Protein AF-A0A0Q7C1W7-F1 (afdb_monomer_lite)

Sequence (139 aa):
MTQDRWMTDRGDLRGSATRLQPDPVLRRLAIVGWLLAAAALTLGVTALWLATDNPEIRHTSRGDPYPCLAPWNTVLNDADNRPGGEPASDEDDINARCRVAGEDRFDVAVVFGVAAVGTGAAAIGVTYARGRRDRRLSW

Structure (mmCIF, N/CA/C/O backbone):
data_AF-A0A0Q7C1W7-F1
#
_entry.id   AF-A0A0Q7C1W7-F1
#
loop_
_atom_site.group_PDB
_atom_site.id
_atom_site.type_symbol
_atom_site.label_atom_id
_atom_site.label_alt_id
_atom_site.label_comp_id
_atom_site.label_asym_id
_atom_site.label_entity_id
_atom_site.label_seq_id
_atom_site.pdbx_PDB_ins_code
_atom_site.Cartn_x
_atom_site.Cartn_y
_atom_site.Cartn_z
_atom_site.occupancy
_atom_site.B_iso_or_equiv
_atom_site.auth_seq_id
_atom_site.auth_comp_id
_atom_site.auth_asym_id
_atom_site.auth_atom_id
_atom_site.pdbx_PDB_model_num
ATOM 1 N N . MET A 1 1 ? -19.482 17.988 80.325 1.00 47.81 1 MET A N 1
ATOM 2 C CA . MET A 1 1 ? -19.105 18.796 79.146 1.00 47.81 1 MET A CA 1
ATOM 3 C C . MET A 1 1 ? -17.961 18.064 78.449 1.00 47.81 1 MET A C 1
ATOM 5 O O . MET A 1 1 ? -16.879 18.034 79.003 1.00 47.81 1 MET A O 1
ATOM 9 N N . THR A 1 2 ? -18.244 17.121 77.543 1.00 57.31 2 THR A N 1
ATOM 10 C CA . THR A 1 2 ? -18.300 17.278 76.065 1.00 57.31 2 THR A CA 1
ATOM 11 C C . THR A 1 2 ? -16.972 17.666 75.413 1.00 57.31 2 THR A C 1
ATOM 13 O O . THR A 1 2 ? -16.792 18.814 75.030 1.00 57.31 2 THR A O 1
ATOM 16 N N . GLN A 1 3 ? -16.097 16.680 75.220 1.00 54.59 3 GLN A N 1
ATOM 17 C CA . GLN A 1 3 ? -15.063 16.649 74.181 1.00 54.59 3 GLN A CA 1
ATOM 18 C C . GLN A 1 3 ? -14.543 15.210 74.126 1.00 54.59 3 GLN A C 1
ATOM 20 O O . GLN A 1 3 ? -13.857 14.828 75.052 1.00 54.59 3 GLN A O 1
ATOM 25 N N . ASP A 1 4 ? -14.989 14.406 73.151 1.00 51.62 4 ASP A N 1
ATOM 26 C CA . ASP A 1 4 ? -14.335 13.153 72.696 1.00 51.62 4 ASP A CA 1
ATOM 27 C C . ASP A 1 4 ? -15.220 12.439 71.657 1.00 51.62 4 ASP A C 1
ATOM 29 O O . ASP A 1 4 ? -15.714 11.329 71.856 1.00 51.62 4 ASP A O 1
ATOM 33 N N . ARG A 1 5 ? -15.522 13.105 70.532 1.00 56.69 5 ARG A N 1
ATOM 34 C CA . ARG A 1 5 ? -16.359 12.485 69.486 1.00 56.69 5 ARG A CA 1
ATOM 35 C C . ARG A 1 5 ? -16.026 12.888 68.054 1.00 56.69 5 ARG A C 1
ATOM 37 O O . ARG A 1 5 ? -16.932 13.013 67.245 1.00 56.69 5 ARG A O 1
ATOM 44 N N . TRP A 1 6 ? -14.749 13.088 67.731 1.00 57.72 6 TRP A N 1
ATOM 45 C CA . TRP A 1 6 ? -14.339 13.405 66.356 1.00 57.72 6 TRP A CA 1
ATOM 46 C C . TRP A 1 6 ? -12.951 12.856 66.023 1.00 57.72 6 TRP A C 1
ATOM 48 O O . TRP A 1 6 ? -12.048 13.634 65.740 1.00 57.72 6 TRP A O 1
ATOM 58 N N . MET A 1 7 ? -12.732 11.537 66.078 1.00 53.94 7 MET A N 1
ATOM 59 C CA . MET A 1 7 ? -11.457 10.991 65.580 1.00 53.94 7 MET A CA 1
ATOM 60 C C . MET A 1 7 ? -11.467 9.508 65.191 1.00 53.94 7 MET A C 1
ATOM 62 O O . MET A 1 7 ? -10.455 8.839 65.324 1.00 53.94 7 MET A O 1
ATOM 66 N N . THR A 1 8 ? -12.564 8.974 64.658 1.00 55.09 8 THR A N 1
ATOM 67 C CA . THR A 1 8 ? -12.581 7.594 64.129 1.00 55.09 8 THR A CA 1
ATOM 68 C C . THR A 1 8 ? -13.561 7.449 62.970 1.00 55.09 8 THR A C 1
ATOM 70 O O . THR A 1 8 ? -14.428 6.589 62.980 1.00 55.09 8 THR A O 1
ATOM 73 N N . ASP A 1 9 ? -13.429 8.298 61.948 1.00 49.88 9 ASP A N 1
ATOM 74 C CA . ASP A 1 9 ? -14.145 8.086 60.682 1.00 49.88 9 ASP A CA 1
ATOM 75 C C . ASP A 1 9 ? -13.299 8.500 59.464 1.00 49.88 9 ASP A C 1
ATOM 77 O O . ASP A 1 9 ? -13.658 9.330 58.636 1.00 49.88 9 ASP A O 1
ATOM 81 N N . ARG A 1 10 ? -12.073 7.969 59.396 1.00 54.59 10 ARG A N 1
ATOM 82 C CA . ARG A 1 10 ? -11.252 7.941 58.165 1.00 54.59 10 ARG A CA 1
ATOM 83 C C . ARG A 1 10 ? -10.872 6.506 57.817 1.00 54.59 10 ARG A C 1
ATOM 85 O O . ARG A 1 10 ? -9.749 6.221 57.406 1.00 54.59 10 ARG A O 1
ATOM 92 N N . GLY A 1 11 ? -11.800 5.600 58.096 1.00 52.28 11 GLY A N 1
ATOM 93 C CA . GLY A 1 11 ? -11.546 4.178 58.176 1.00 52.28 11 GLY A CA 1
ATOM 94 C C . GLY A 1 11 ? -12.100 3.352 57.033 1.00 52.28 11 GLY A C 1
ATOM 95 O O . GLY A 1 11 ? -12.086 2.153 57.217 1.00 52.28 11 GLY A O 1
ATOM 96 N N . ASP A 1 12 ? -12.585 3.893 55.903 1.00 53.25 12 ASP A N 1
ATOM 97 C CA . ASP A 1 12 ? -13.014 2.987 54.818 1.00 53.25 12 ASP A CA 1
ATOM 98 C C . ASP A 1 12 ? -13.162 3.589 53.403 1.00 53.25 12 ASP A C 1
ATOM 100 O O . ASP A 1 12 ? -14.200 3.490 52.760 1.00 53.25 12 ASP A O 1
ATOM 104 N N . LEU A 1 13 ? -12.107 4.208 52.859 1.00 53.06 13 LEU A N 1
ATOM 105 C CA . LEU A 1 13 ? -12.023 4.474 51.404 1.00 53.06 13 LEU A CA 1
ATOM 106 C C . LEU A 1 13 ? -11.052 3.527 50.680 1.00 53.06 13 LEU A C 1
ATOM 108 O O . LEU A 1 13 ? -10.714 3.741 49.517 1.00 53.06 13 LEU A O 1
ATOM 112 N N . ARG A 1 14 ? -10.583 2.471 51.357 1.00 55.75 14 ARG A N 1
ATOM 113 C CA . ARG A 1 14 ? -9.706 1.444 50.764 1.00 55.75 14 ARG A CA 1
ATOM 114 C C . ARG A 1 14 ? -10.468 0.200 50.283 1.00 55.75 14 ARG A C 1
ATOM 116 O O . ARG A 1 14 ? -9.867 -0.623 49.598 1.00 55.75 14 ARG A O 1
ATOM 123 N N . GLY A 1 15 ? -11.764 0.080 50.588 1.00 45.41 15 GLY A N 1
ATOM 124 C CA . GLY A 1 15 ? -12.573 -1.119 50.336 1.00 45.41 15 GLY A CA 1
ATOM 125 C C . GLY A 1 15 ? -13.195 -1.274 48.941 1.00 45.41 15 GLY A C 1
ATOM 126 O O . GLY A 1 15 ? -13.668 -2.360 48.624 1.00 45.41 15 GLY A O 1
ATOM 127 N N . SER A 1 16 ? -13.162 -0.252 48.077 1.00 49.28 16 SER A N 1
ATOM 128 C CA . SER A 1 16 ? -13.884 -0.281 46.785 1.00 49.28 16 SER A CA 1
ATOM 129 C C . SER A 1 16 ? -12.979 -0.099 45.571 1.00 49.28 16 SER A C 1
ATOM 131 O O . SER A 1 16 ? -13.418 0.363 44.522 1.00 49.28 16 SER A O 1
ATOM 133 N N . ALA A 1 17 ? -11.709 -0.493 45.666 1.00 52.97 17 ALA A N 1
ATOM 134 C CA . ALA A 1 17 ? -10.958 -0.848 44.467 1.00 52.97 17 ALA A CA 1
ATOM 135 C C . ALA A 1 17 ? -11.408 -2.248 44.032 1.00 52.97 17 ALA A C 1
ATOM 137 O O . ALA A 1 17 ? -10.640 -3.211 44.078 1.00 52.97 17 ALA A O 1
ATOM 138 N N . THR A 1 18 ? -12.683 -2.369 43.648 1.00 55.25 18 THR A N 1
ATOM 139 C CA . THR A 1 18 ? -13.169 -3.475 42.833 1.00 55.25 18 THR A CA 1
ATOM 140 C C . THR A 1 18 ? -12.220 -3.500 41.651 1.00 55.25 18 THR A C 1
ATOM 142 O O . THR A 1 18 ? -12.253 -2.609 40.802 1.00 55.25 18 THR A O 1
ATOM 145 N N . ARG A 1 19 ? -11.271 -4.441 41.645 1.00 53.97 19 ARG A N 1
ATOM 146 C CA . ARG A 1 19 ? -10.442 -4.680 40.471 1.00 53.97 19 ARG A CA 1
ATOM 147 C C . ARG A 1 19 ? -11.456 -4.984 39.383 1.00 53.97 19 ARG A C 1
ATOM 149 O O . ARG A 1 19 ? -12.049 -6.059 39.410 1.00 53.97 19 ARG A O 1
ATOM 156 N N . LEU A 1 20 ? -11.723 -4.023 38.496 1.00 61.78 20 LEU A N 1
ATOM 157 C CA . LEU A 1 20 ? -12.398 -4.297 37.241 1.00 61.78 20 LEU A CA 1
ATOM 158 C C . LEU A 1 20 ? -11.527 -5.362 36.586 1.00 61.78 20 LEU A C 1
ATOM 160 O O . LEU A 1 20 ? -10.470 -5.054 36.038 1.00 61.78 20 LEU A O 1
ATOM 164 N N . GLN A 1 21 ? -11.912 -6.625 36.758 1.00 67.06 21 GLN A N 1
ATOM 165 C CA . GLN A 1 21 ? -11.311 -7.742 36.064 1.00 67.06 21 GLN A CA 1
ATOM 166 C C . GLN A 1 21 ? -11.437 -7.363 34.584 1.00 67.06 21 GLN A C 1
ATOM 168 O O . GLN A 1 21 ? -12.568 -7.211 34.116 1.00 67.06 21 GLN A O 1
ATOM 173 N N . PRO A 1 22 ? -10.332 -7.091 33.866 1.00 68.12 22 PRO A N 1
ATOM 174 C CA . PRO A 1 22 ? -10.428 -6.563 32.515 1.00 68.12 22 PRO A CA 1
ATOM 175 C C . PRO A 1 22 ? -11.224 -7.554 31.675 1.00 68.12 22 PRO A C 1
ATOM 177 O O . PRO A 1 22 ? -10.822 -8.717 31.586 1.00 68.12 22 PRO A O 1
ATOM 180 N N . ASP A 1 23 ? -12.346 -7.115 31.094 1.00 82.25 23 ASP A N 1
ATOM 181 C CA . ASP A 1 23 ? -13.182 -7.983 30.264 1.00 82.25 23 ASP A CA 1
ATOM 182 C C . ASP A 1 23 ? -12.275 -8.616 29.187 1.00 82.25 23 ASP A C 1
ATOM 184 O O . ASP A 1 23 ? -11.664 -7.887 28.383 1.00 82.25 23 ASP A O 1
ATOM 188 N N . PRO A 1 24 ? -12.129 -9.957 29.164 1.00 86.88 24 PRO A N 1
ATOM 189 C CA . PRO A 1 24 ? -11.259 -10.631 28.209 1.00 86.88 24 PRO A CA 1
ATOM 190 C C . PRO A 1 24 ? -11.657 -10.312 26.764 1.00 86.88 24 PRO A C 1
ATOM 192 O O . PRO A 1 24 ? -10.796 -10.309 25.882 1.00 86.88 24 PRO A O 1
ATOM 195 N N . VAL A 1 25 ? -12.927 -9.983 26.512 1.00 86.88 25 VAL A N 1
ATOM 196 C CA . VAL A 1 25 ? -13.426 -9.560 25.202 1.00 86.88 25 VAL A CA 1
ATOM 197 C C . VAL A 1 25 ? -12.886 -8.182 24.831 1.00 86.88 25 VAL A C 1
ATOM 199 O O . VAL A 1 25 ? -12.369 -8.022 23.726 1.00 86.88 25 VAL A O 1
ATOM 202 N N . LEU A 1 26 ? -12.921 -7.198 25.736 1.00 86.62 26 LEU A N 1
ATOM 203 C CA . LEU A 1 26 ? -12.354 -5.871 25.467 1.00 86.62 26 LEU A CA 1
ATOM 204 C C . LEU A 1 26 ? -10.851 -5.970 25.193 1.00 86.62 26 LEU A C 1
ATOM 206 O O . LEU A 1 26 ? -10.365 -5.363 24.234 1.00 86.62 26 LEU A O 1
ATOM 210 N N . ARG A 1 27 ? -10.115 -6.771 25.977 1.00 89.50 27 ARG A N 1
ATOM 211 C CA . ARG A 1 27 ? -8.678 -7.003 25.757 1.00 89.50 27 ARG A CA 1
ATOM 212 C C . ARG A 1 27 ? -8.405 -7.631 24.388 1.00 89.50 27 ARG A C 1
ATOM 214 O O . ARG A 1 27 ? -7.542 -7.132 23.671 1.00 89.50 27 ARG A O 1
ATOM 221 N N . ARG A 1 28 ? -9.158 -8.666 23.999 1.00 92.56 28 ARG A N 1
ATOM 222 C CA . ARG A 1 28 ? -9.051 -9.288 22.667 1.00 92.56 28 ARG A CA 1
ATOM 223 C C . ARG A 1 28 ? -9.338 -8.287 21.551 1.00 92.56 28 ARG A C 1
ATOM 225 O O . ARG A 1 28 ? -8.554 -8.209 20.616 1.00 92.56 28 ARG A O 1
ATOM 232 N N . LEU A 1 29 ? -10.393 -7.481 21.674 1.00 91.81 29 LEU A N 1
ATOM 233 C CA . LEU A 1 29 ? -10.731 -6.457 20.679 1.00 91.81 29 LEU A CA 1
ATOM 234 C C . LEU A 1 29 ? -9.640 -5.387 20.544 1.00 91.81 29 LEU A C 1
ATOM 236 O O . LEU A 1 29 ? -9.356 -4.964 19.431 1.00 91.81 29 LEU A O 1
ATOM 240 N N . ALA A 1 30 ? -8.988 -4.978 21.639 1.00 91.31 30 ALA A N 1
ATOM 241 C CA . ALA A 1 30 ? -7.840 -4.070 21.536 1.00 91.31 30 ALA A CA 1
ATOM 242 C C . ALA A 1 30 ? -6.664 -4.709 20.803 1.00 91.31 30 ALA A C 1
ATOM 244 O O . ALA A 1 30 ? -6.076 -4.061 19.946 1.00 91.31 30 ALA A O 1
ATOM 245 N N . ILE A 1 31 ? -6.325 -5.959 21.129 1.00 94.81 31 ILE A N 1
ATOM 246 C CA . ILE A 1 31 ? -5.225 -6.666 20.464 1.00 94.81 31 ILE A CA 1
ATOM 247 C C . ILE A 1 31 ? -5.529 -6.808 18.972 1.00 94.81 31 ILE A C 1
ATOM 249 O O . ILE A 1 31 ? -4.696 -6.451 18.151 1.00 94.81 31 ILE A O 1
ATOM 253 N N . VAL A 1 32 ? -6.734 -7.257 18.614 1.00 94.94 32 VAL A N 1
ATOM 254 C CA . VAL A 1 32 ? -7.158 -7.386 17.213 1.00 94.94 32 VAL A CA 1
ATOM 255 C C . VAL A 1 32 ? -7.117 -6.035 16.499 1.00 94.94 32 VAL A C 1
ATOM 257 O O . VAL A 1 32 ? -6.570 -5.953 15.406 1.00 94.94 32 VAL A O 1
ATOM 260 N N . GLY A 1 33 ? -7.631 -4.969 17.120 1.00 93.31 33 GLY A N 1
ATOM 261 C CA . GLY A 1 33 ? -7.5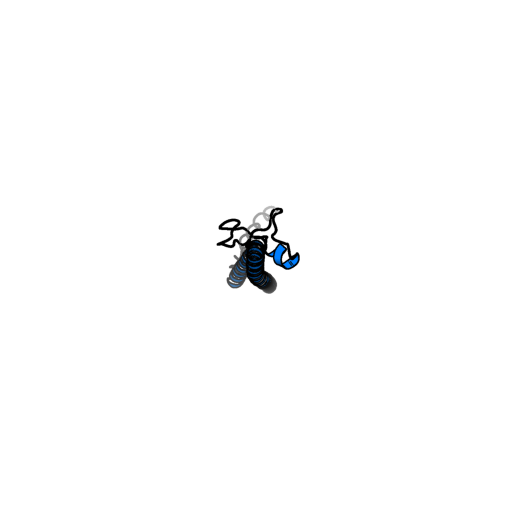76 -3.622 16.550 1.00 93.31 33 GLY A CA 1
ATOM 262 C C . GLY A 1 33 ? -6.141 -3.158 16.283 1.00 93.31 33 GLY A C 1
ATOM 263 O O . GLY A 1 33 ? -5.853 -2.665 15.196 1.00 93.31 33 GLY A O 1
ATOM 264 N N . TRP A 1 34 ? -5.228 -3.389 17.230 1.00 95.31 34 TRP A N 1
ATOM 265 C CA . TRP A 1 34 ? -3.805 -3.081 17.069 1.00 95.31 34 TRP A CA 1
ATOM 266 C C . TRP A 1 34 ? -3.135 -3.903 15.970 1.00 95.31 34 TRP A C 1
ATOM 268 O O . TRP A 1 34 ? -2.388 -3.345 15.172 1.00 95.31 34 TRP A O 1
ATOM 278 N N . LEU A 1 35 ? -3.409 -5.207 15.902 1.00 97.25 35 LEU A N 1
ATOM 279 C CA . LEU A 1 35 ? -2.857 -6.079 14.865 1.00 97.25 35 LEU A CA 1
ATOM 280 C C . LEU A 1 35 ? -3.336 -5.665 13.471 1.00 97.25 35 LEU A C 1
ATOM 282 O O . LEU A 1 35 ? -2.532 -5.614 12.547 1.00 97.25 35 LEU A O 1
ATOM 286 N N . LEU A 1 36 ? -4.618 -5.315 13.326 1.00 96.38 36 LEU A N 1
ATOM 287 C CA . LEU A 1 36 ? -5.162 -4.804 12.067 1.00 96.38 36 LEU A CA 1
ATOM 288 C C . LEU A 1 36 ? -4.530 -3.461 11.688 1.00 96.38 36 LEU A C 1
ATOM 290 O O . LEU A 1 36 ? -4.149 -3.274 10.539 1.00 96.38 36 LEU A O 1
ATOM 294 N N . ALA A 1 37 ? -4.366 -2.542 12.643 1.00 95.06 37 ALA A N 1
ATOM 295 C CA . ALA A 1 37 ? -3.710 -1.262 12.386 1.00 95.06 37 ALA A CA 1
ATOM 296 C C . ALA A 1 37 ? -2.245 -1.446 11.949 1.00 95.06 37 ALA A C 1
ATOM 298 O O . ALA A 1 37 ? -1.810 -0.827 10.980 1.00 95.06 37 ALA A O 1
ATOM 299 N N . ALA A 1 38 ? -1.502 -2.332 12.619 1.00 97.38 38 ALA A N 1
ATOM 300 C CA . ALA A 1 38 ? -0.130 -2.662 12.248 1.00 97.38 38 ALA A CA 1
ATOM 301 C C . ALA A 1 38 ? -0.059 -3.296 10.850 1.00 97.38 38 ALA A C 1
ATOM 303 O O . ALA A 1 38 ? 0.737 -2.857 10.027 1.00 97.38 38 ALA A O 1
ATOM 304 N N . ALA A 1 39 ? -0.934 -4.261 10.550 1.00 96.62 39 ALA A N 1
ATOM 305 C CA . ALA A 1 39 ? -1.004 -4.889 9.233 1.00 96.62 39 ALA A CA 1
ATOM 306 C C . ALA A 1 39 ? -1.339 -3.874 8.128 1.00 96.62 39 ALA A C 1
ATOM 308 O O . ALA A 1 39 ? -0.686 -3.872 7.088 1.00 96.62 39 ALA A O 1
ATOM 309 N N . ALA A 1 40 ? -2.298 -2.973 8.363 1.00 95.88 40 ALA A N 1
ATOM 310 C CA . ALA A 1 40 ? -2.641 -1.907 7.424 1.00 95.88 40 ALA A CA 1
ATOM 311 C C . ALA A 1 40 ? -1.445 -0.984 7.142 1.00 95.88 40 ALA A C 1
ATOM 313 O O . ALA A 1 40 ? -1.181 -0.659 5.987 1.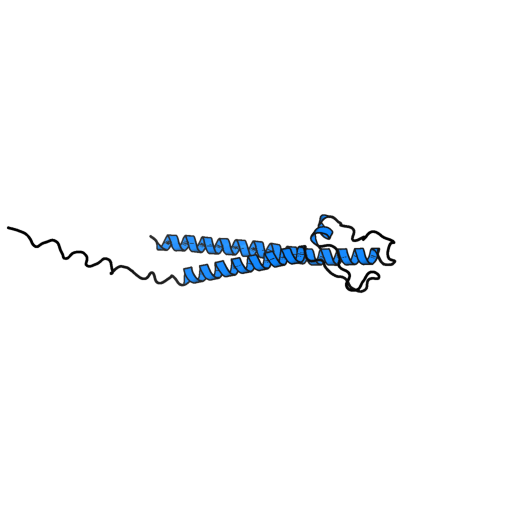00 95.88 40 ALA A O 1
ATOM 314 N N . LEU A 1 41 ? -0.691 -0.606 8.181 1.00 97.44 41 LEU A N 1
ATOM 315 C CA . LEU A 1 41 ? 0.524 0.196 8.029 1.00 97.44 41 LEU A CA 1
ATOM 316 C C . LEU A 1 41 ? 1.598 -0.543 7.232 1.00 97.44 41 LEU A C 1
ATOM 318 O O . LEU A 1 41 ? 2.163 0.037 6.311 1.00 97.44 41 LEU A O 1
ATOM 322 N N . THR A 1 42 ? 1.860 -1.815 7.542 1.00 97.75 42 THR A N 1
ATOM 323 C CA . THR A 1 42 ? 2.837 -2.619 6.796 1.00 97.75 42 THR A CA 1
ATOM 324 C C . THR A 1 42 ? 2.455 -2.719 5.322 1.00 97.75 42 THR A C 1
ATOM 326 O O . THR A 1 42 ? 3.286 -2.428 4.470 1.00 97.75 42 THR A O 1
ATOM 329 N N . LEU A 1 43 ? 1.194 -3.039 5.016 1.00 96.12 43 LEU A N 1
ATOM 330 C CA . LEU A 1 43 ? 0.699 -3.104 3.639 1.00 96.12 43 LEU A CA 1
ATOM 331 C C . LEU A 1 43 ? 0.832 -1.755 2.918 1.00 96.12 43 LEU A C 1
ATOM 333 O O . LEU A 1 43 ? 1.272 -1.721 1.773 1.00 96.12 43 LEU A O 1
ATOM 337 N N . GLY A 1 44 ? 0.505 -0.648 3.592 1.00 94.94 44 GLY A N 1
ATOM 338 C CA . GLY A 1 44 ? 0.618 0.696 3.025 1.00 94.94 44 GLY A CA 1
ATOM 339 C C . GLY A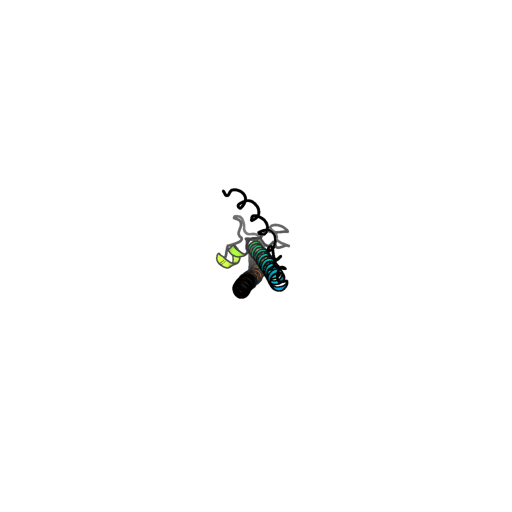 1 44 ? 2.065 1.103 2.736 1.00 94.94 44 GLY A C 1
ATOM 340 O O . GLY A 1 44 ? 2.350 1.649 1.673 1.00 94.94 44 GLY A O 1
ATOM 341 N N . VAL A 1 45 ? 2.994 0.787 3.643 1.00 96.50 45 VAL A N 1
ATOM 342 C CA . VAL A 1 45 ? 4.433 1.013 3.431 1.00 96.50 45 VAL A CA 1
ATOM 343 C C . VAL A 1 45 ? 4.951 0.158 2.277 1.00 96.50 45 VAL A C 1
ATOM 345 O O . VAL A 1 45 ? 5.688 0.666 1.438 1.00 96.50 45 VAL A O 1
ATOM 348 N N . THR A 1 46 ? 4.545 -1.111 2.188 1.00 94.38 46 THR A N 1
ATOM 349 C CA . THR A 1 46 ? 4.921 -1.987 1.070 1.00 94.38 46 THR A CA 1
ATOM 350 C C . THR A 1 46 ? 4.370 -1.478 -0.259 1.00 94.38 46 THR A C 1
ATOM 352 O O . THR A 1 46 ? 5.110 -1.455 -1.234 1.00 94.38 46 THR A O 1
ATOM 355 N N . ALA A 1 47 ? 3.116 -1.021 -0.303 1.00 92.44 47 ALA A N 1
ATOM 356 C CA . ALA A 1 47 ? 2.528 -0.416 -1.497 1.00 92.44 47 ALA A CA 1
ATOM 357 C C . ALA A 1 47 ? 3.324 0.812 -1.956 1.00 92.44 47 ALA A C 1
ATOM 359 O O . ALA A 1 47 ? 3.691 0.912 -3.124 1.00 92.44 47 ALA A O 1
ATOM 360 N N . LEU A 1 48 ? 3.644 1.718 -1.026 1.00 90.75 48 LEU A N 1
ATOM 361 C CA . LEU A 1 48 ? 4.441 2.904 -1.328 1.00 90.75 48 LEU A CA 1
ATOM 362 C C . LEU A 1 48 ? 5.829 2.519 -1.844 1.00 90.75 48 LEU A C 1
ATOM 364 O O . LEU A 1 48 ? 6.254 3.025 -2.876 1.00 90.75 48 LEU A O 1
ATOM 368 N N . TRP A 1 49 ? 6.500 1.592 -1.158 1.00 92.62 49 TRP A N 1
ATOM 369 C CA . TRP A 1 49 ? 7.814 1.112 -1.563 1.00 92.62 49 TRP A CA 1
ATOM 370 C C . TRP A 1 49 ? 7.779 0.500 -2.966 1.00 92.62 49 TRP A C 1
ATOM 372 O O . TRP A 1 49 ? 8.590 0.874 -3.803 1.00 92.62 49 TRP A O 1
ATOM 382 N N . LEU A 1 50 ? 6.807 -0.364 -3.269 1.00 88.62 50 LEU A N 1
ATOM 383 C CA . LEU A 1 50 ? 6.651 -0.953 -4.600 1.00 88.62 50 LEU A CA 1
ATOM 384 C C . LEU A 1 50 ? 6.399 0.098 -5.687 1.00 88.62 50 LEU A C 1
ATOM 386 O O . LEU A 1 50 ? 6.924 -0.055 -6.783 1.00 88.62 50 LEU A O 1
ATOM 390 N N . ALA A 1 51 ? 5.649 1.162 -5.390 1.00 85.06 51 ALA A N 1
ATOM 391 C CA . ALA A 1 51 ? 5.362 2.233 -6.344 1.00 85.06 51 ALA A CA 1
ATOM 392 C C . ALA A 1 51 ? 6.567 3.153 -6.622 1.00 85.06 51 ALA A C 1
ATOM 394 O O . ALA A 1 51 ? 6.626 3.778 -7.685 1.00 85.06 51 ALA A O 1
ATOM 395 N N . THR A 1 52 ? 7.508 3.260 -5.677 1.00 85.38 52 THR A N 1
ATOM 396 C CA . THR A 1 52 ? 8.667 4.167 -5.771 1.00 85.38 52 THR A CA 1
ATOM 397 C C . THR A 1 52 ? 9.994 3.475 -6.057 1.00 85.38 52 THR A C 1
ATOM 399 O O . THR A 1 52 ? 10.911 4.133 -6.534 1.00 85.38 52 THR A O 1
ATOM 402 N N . ASP A 1 53 ? 10.125 2.189 -5.737 1.00 87.25 53 ASP A N 1
ATOM 403 C CA . ASP A 1 53 ? 11.359 1.430 -5.935 1.00 87.25 53 ASP A CA 1
ATOM 404 C C . ASP A 1 53 ? 11.517 1.067 -7.412 1.00 87.25 53 ASP A C 1
ATOM 406 O O . ASP A 1 53 ? 10.653 0.416 -8.009 1.00 87.25 53 ASP A O 1
ATOM 410 N N . ASN A 1 54 ? 12.617 1.527 -8.001 1.00 82.44 54 ASN A N 1
ATOM 411 C CA . ASN A 1 54 ? 12.892 1.383 -9.422 1.00 82.44 54 ASN A CA 1
ATOM 412 C C . ASN A 1 54 ? 13.084 -0.101 -9.776 1.00 82.44 54 ASN A C 1
ATOM 414 O O . ASN A 1 54 ? 13.959 -0.749 -9.197 1.00 82.44 54 ASN A O 1
ATOM 418 N N . PRO A 1 55 ? 12.308 -0.668 -10.719 1.00 84.12 55 PRO A N 1
ATOM 419 C CA . PRO A 1 55 ? 12.567 -2.015 -11.187 1.00 84.12 55 PRO A CA 1
ATOM 420 C C . PRO A 1 55 ? 13.875 -2.058 -11.980 1.00 84.12 55 PRO A C 1
ATOM 422 O O . PRO A 1 55 ? 14.293 -1.077 -12.596 1.00 84.12 55 PRO A O 1
ATOM 425 N N . GLU A 1 56 ? 14.500 -3.228 -11.982 1.00 86.94 56 GLU A N 1
ATOM 426 C CA . GLU A 1 56 ? 15.713 -3.497 -12.743 1.00 86.94 56 GLU A CA 1
ATOM 427 C C . GLU A 1 56 ? 15.427 -4.551 -13.809 1.00 86.94 56 GLU A C 1
ATOM 429 O O . GLU A 1 56 ? 14.779 -5.566 -13.535 1.00 86.94 56 GLU A O 1
ATOM 434 N N . ILE A 1 57 ? 15.944 -4.333 -15.015 1.00 82.31 57 ILE A N 1
ATOM 435 C CA . ILE A 1 57 ? 15.913 -5.316 -16.099 1.00 82.31 57 ILE A CA 1
ATOM 436 C C . ILE A 1 57 ? 17.329 -5.801 -16.412 1.00 82.31 57 ILE A C 1
ATOM 438 O O . ILE A 1 57 ? 18.317 -5.097 -16.199 1.00 82.31 57 ILE A O 1
ATOM 442 N N . ARG A 1 58 ? 17.428 -7.036 -16.902 1.00 87.62 58 ARG A N 1
ATOM 443 C CA . ARG A 1 58 ? 18.698 -7.692 -17.242 1.00 87.62 58 ARG A CA 1
ATOM 444 C C . ARG A 1 58 ? 18.887 -7.793 -18.746 1.00 87.62 58 ARG A C 1
ATOM 446 O O . ARG A 1 58 ? 17.933 -7.609 -19.503 1.00 87.62 58 ARG A O 1
ATOM 453 N N . HIS A 1 59 ? 20.099 -8.150 -19.169 1.00 83.44 59 HIS A N 1
ATOM 454 C CA . HIS A 1 59 ? 20.435 -8.362 -20.579 1.00 83.44 59 HIS A CA 1
ATOM 455 C C . HIS A 1 59 ? 20.117 -7.131 -21.440 1.00 83.44 59 HIS A C 1
ATOM 457 O O . HIS A 1 59 ? 19.293 -7.188 -22.358 1.00 83.44 59 HIS A O 1
ATOM 463 N N . THR A 1 60 ? 20.739 -6.004 -21.101 1.00 78.25 60 THR A N 1
ATOM 464 C CA . THR A 1 60 ? 20.649 -4.766 -21.884 1.00 78.25 60 THR A CA 1
ATOM 465 C C . THR A 1 60 ? 22.031 -4.364 -22.376 1.00 78.25 60 THR A C 1
ATOM 467 O O . THR A 1 60 ? 23.031 -4.621 -21.697 1.00 78.25 60 THR A O 1
ATOM 470 N N . SER A 1 61 ? 22.114 -3.692 -23.524 1.00 78.56 61 SER A N 1
ATOM 471 C CA . SER A 1 61 ? 23.393 -3.170 -24.015 1.00 78.56 61 SER A CA 1
ATOM 472 C C . SER A 1 61 ? 23.940 -2.008 -23.168 1.00 78.56 61 SER A C 1
ATOM 474 O O . SER A 1 61 ? 25.069 -1.571 -23.391 1.00 78.56 61 SER A O 1
ATOM 476 N N . ARG A 1 62 ? 23.146 -1.478 -22.225 1.00 73.00 62 ARG A N 1
ATOM 477 C CA . ARG A 1 62 ? 23.473 -0.326 -21.367 1.00 73.00 62 ARG A CA 1
ATOM 478 C C . ARG A 1 62 ? 23.890 -0.711 -19.941 1.00 73.00 62 ARG A C 1
ATOM 480 O O . ARG A 1 62 ? 24.308 0.161 -19.184 1.00 73.00 62 ARG A O 1
ATOM 487 N N . GLY A 1 63 ? 23.808 -1.990 -19.573 1.00 76.62 63 GLY A N 1
ATOM 488 C CA . GLY A 1 63 ? 24.187 -2.496 -18.251 1.00 76.62 63 GLY A CA 1
ATOM 489 C C . GLY A 1 63 ? 23.351 -3.697 -17.804 1.00 76.62 63 GLY A C 1
ATOM 490 O O . GLY A 1 63 ? 22.239 -3.914 -18.284 1.00 76.62 63 GLY A O 1
ATOM 491 N N . ASP A 1 64 ? 23.889 -4.497 -16.885 1.00 82.19 64 ASP A N 1
ATOM 492 C CA . ASP A 1 64 ? 23.173 -5.631 -16.291 1.00 82.19 64 ASP A CA 1
ATOM 493 C C . ASP A 1 64 ? 23.542 -5.756 -14.799 1.00 82.19 64 ASP A C 1
ATOM 495 O O . ASP A 1 64 ? 24.658 -6.192 -14.491 1.00 82.19 64 ASP A O 1
ATOM 499 N N . PRO A 1 65 ? 22.662 -5.346 -13.863 1.00 80.88 65 PRO A N 1
ATOM 500 C CA . PRO A 1 65 ? 21.292 -4.855 -14.077 1.00 80.88 65 PRO A CA 1
ATOM 501 C C . PRO A 1 65 ? 21.212 -3.395 -14.567 1.00 80.88 65 PRO A C 1
ATOM 503 O O . PRO A 1 65 ? 22.048 -2.562 -14.215 1.00 80.88 65 PRO A O 1
ATOM 506 N N . TYR A 1 66 ? 20.178 -3.078 -15.356 1.00 80.12 66 TYR A N 1
ATOM 507 C CA . TYR A 1 66 ? 19.829 -1.712 -15.765 1.00 80.12 66 TYR A CA 1
ATOM 508 C C . TYR A 1 66 ? 18.628 -1.199 -14.950 1.00 80.12 66 TYR A C 1
ATOM 510 O O . TYR A 1 66 ? 17.556 -1.814 -15.016 1.00 80.12 66 TYR A O 1
ATOM 518 N N . PRO A 1 67 ? 18.774 -0.095 -14.192 1.00 81.38 67 PRO A N 1
ATOM 519 C CA . PRO A 1 67 ? 17.677 0.486 -13.429 1.00 81.38 67 PRO A CA 1
ATOM 520 C C . PRO A 1 67 ? 16.726 1.265 -14.346 1.00 81.38 67 PRO A C 1
ATOM 522 O O . PRO A 1 67 ? 17.138 2.173 -15.067 1.00 81.38 67 PRO A O 1
ATOM 525 N N . CYS A 1 68 ? 15.439 0.942 -14.283 1.00 81.94 68 CYS A N 1
ATOM 526 C CA . CYS A 1 68 ? 14.376 1.686 -14.954 1.00 81.94 68 CYS A CA 1
ATOM 527 C C . CYS A 1 68 ? 13.910 2.878 -14.096 1.00 81.94 68 CYS A C 1
ATOM 529 O O . CYS A 1 68 ? 14.257 2.995 -12.918 1.00 81.94 68 CYS A O 1
ATOM 531 N N . LEU A 1 69 ? 13.091 3.771 -14.655 1.00 77.62 69 LEU A N 1
ATOM 532 C CA . LEU A 1 69 ? 12.392 4.789 -13.870 1.00 77.62 69 LEU A CA 1
ATOM 533 C C . LEU A 1 69 ? 11.395 4.163 -12.884 1.00 77.62 69 LEU A C 1
ATOM 535 O O . LEU A 1 69 ? 10.885 3.060 -13.084 1.00 77.62 69 LEU A O 1
ATOM 539 N N . ALA A 1 70 ? 11.090 4.909 -11.820 1.00 74.56 70 ALA A N 1
ATOM 540 C CA . ALA A 1 70 ? 10.119 4.495 -10.816 1.00 74.56 70 ALA A CA 1
ATOM 541 C C . ALA A 1 70 ? 8.758 4.136 -11.459 1.00 74.56 70 ALA A C 1
ATOM 543 O O . ALA A 1 70 ? 8.301 4.861 -12.354 1.00 74.56 70 ALA A O 1
ATOM 544 N N . PRO A 1 71 ? 8.065 3.087 -10.978 1.00 74.69 71 PRO A N 1
ATOM 545 C CA . PRO A 1 71 ? 6.778 2.644 -11.520 1.00 74.69 71 PRO A CA 1
ATOM 546 C C . PRO A 1 71 ? 5.740 3.762 -11.637 1.00 74.69 71 PRO A C 1
ATOM 548 O O . PRO A 1 71 ? 5.101 3.909 -12.677 1.00 74.69 71 PRO A O 1
ATOM 551 N N . TRP A 1 72 ? 5.631 4.621 -10.614 1.00 68.00 72 TRP A N 1
ATOM 552 C CA . TRP A 1 72 ? 4.680 5.737 -10.635 1.00 68.00 72 TRP A CA 1
ATOM 553 C C . TRP A 1 72 ? 4.938 6.725 -11.792 1.00 68.00 72 TRP A C 1
ATOM 555 O O . TRP A 1 72 ? 3.988 7.214 -12.393 1.00 68.00 72 TRP A O 1
ATOM 565 N N . ASN A 1 73 ? 6.203 6.981 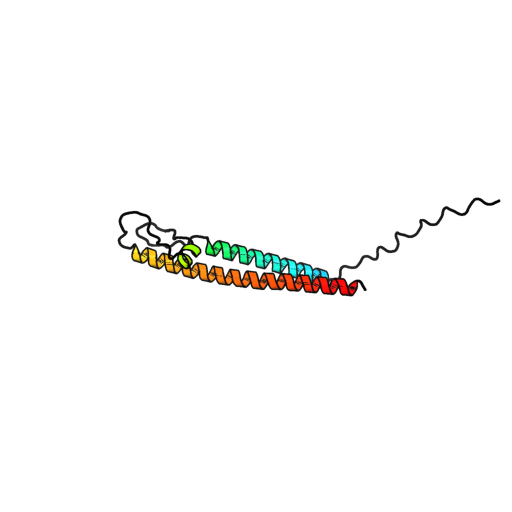-12.149 1.00 68.44 73 ASN A N 1
ATOM 566 C CA . ASN A 1 73 ? 6.567 7.868 -13.261 1.00 68.44 73 ASN A CA 1
ATOM 567 C C . ASN A 1 73 ? 6.251 7.236 -14.618 1.00 68.44 73 ASN A C 1
ATOM 569 O O . ASN A 1 73 ? 5.849 7.934 -15.544 1.00 68.44 73 ASN A O 1
ATOM 573 N N . THR A 1 74 ? 6.423 5.921 -14.722 1.00 62.94 74 THR A N 1
ATOM 574 C CA . THR A 1 74 ? 6.136 5.164 -15.943 1.00 62.94 74 THR A CA 1
ATOM 575 C C . THR A 1 74 ? 4.636 5.160 -16.235 1.00 62.94 74 THR A C 1
ATOM 577 O O . THR A 1 74 ? 4.232 5.476 -17.347 1.00 62.94 74 THR A O 1
ATOM 580 N N . VAL A 1 75 ? 3.808 4.875 -15.224 1.00 66.00 75 VAL A N 1
ATOM 581 C CA . VAL A 1 75 ? 2.350 4.758 -15.388 1.00 66.00 75 VAL A CA 1
ATOM 582 C C . VAL A 1 75 ? 1.659 6.117 -15.520 1.00 66.00 75 VAL A C 1
ATOM 584 O O . VAL A 1 75 ? 0.714 6.245 -16.292 1.00 66.00 75 VAL A O 1
ATOM 587 N N . LEU A 1 76 ? 2.090 7.136 -14.765 1.00 68.62 76 LEU A N 1
ATOM 588 C CA . LEU A 1 76 ? 1.381 8.424 -14.725 1.00 68.62 76 LEU A CA 1
ATOM 589 C C . LEU A 1 76 ? 1.929 9.470 -15.693 1.00 68.62 76 LEU A C 1
ATOM 591 O O . LEU A 1 76 ? 1.176 10.357 -16.087 1.00 68.62 76 LEU A O 1
ATOM 595 N N . ASN A 1 77 ? 3.211 9.394 -16.058 1.00 62.78 77 ASN A N 1
ATOM 596 C CA . ASN A 1 77 ? 3.866 10.432 -16.857 1.00 62.78 77 ASN A CA 1
ATOM 597 C C . ASN A 1 77 ? 4.370 9.931 -18.218 1.00 62.78 77 ASN A C 1
ATOM 599 O O . ASN A 1 77 ? 5.018 10.714 -18.910 1.00 62.78 77 ASN A O 1
ATOM 603 N N . ASP A 1 78 ? 4.121 8.660 -18.581 1.00 63.12 78 ASP A N 1
ATOM 604 C CA . ASP A 1 78 ? 4.702 7.997 -19.766 1.00 63.12 78 ASP A CA 1
ATOM 605 C C . ASP A 1 78 ? 6.196 8.349 -19.919 1.00 63.12 78 ASP A C 1
ATOM 607 O O . ASP A 1 78 ? 6.687 8.677 -21.001 1.00 63.12 78 ASP A O 1
ATOM 611 N N . ALA A 1 79 ? 6.912 8.387 -18.789 1.00 59.03 79 ALA A N 1
ATOM 612 C CA . ALA A 1 79 ? 8.237 8.977 -18.748 1.00 59.03 79 ALA A CA 1
ATOM 613 C C . ALA A 1 79 ? 9.209 8.160 -19.609 1.00 59.03 79 ALA A C 1
ATOM 615 O O . ALA A 1 79 ? 9.411 6.964 -19.388 1.00 59.03 79 ALA A O 1
ATOM 616 N N . ASP A 1 80 ? 9.813 8.829 -20.588 1.00 58.91 80 ASP A N 1
ATOM 617 C CA . ASP A 1 80 ? 10.748 8.213 -21.522 1.00 58.91 80 ASP A CA 1
ATOM 618 C C . ASP A 1 80 ? 12.037 7.845 -20.764 1.00 58.91 80 ASP A C 1
ATOM 620 O O . ASP A 1 80 ? 12.697 8.708 -20.178 1.00 58.91 80 ASP A O 1
ATOM 624 N N . ASN A 1 81 ? 12.421 6.564 -20.759 1.00 55.91 81 ASN A N 1
ATOM 625 C CA . ASN A 1 81 ? 13.636 6.077 -20.083 1.00 55.91 81 ASN A CA 1
ATOM 626 C C . ASN A 1 81 ? 14.908 6.381 -20.903 1.00 55.91 81 ASN A C 1
ATOM 628 O O . ASN A 1 81 ? 15.881 5.632 -20.823 1.00 55.91 81 ASN A O 1
ATOM 632 N N . ARG A 1 82 ? 14.908 7.461 -21.700 1.00 56.25 82 ARG A N 1
ATOM 633 C CA . ARG A 1 82 ? 16.022 7.883 -22.560 1.00 56.25 82 ARG A CA 1
ATOM 634 C C . ARG A 1 82 ? 17.007 8.755 -21.774 1.00 56.25 82 ARG A C 1
ATOM 636 O O . ARG A 1 82 ? 16.792 9.966 -21.670 1.00 56.25 82 ARG A O 1
ATOM 643 N N . PRO A 1 83 ? 18.108 8.210 -21.223 1.00 56.38 83 PRO A N 1
ATOM 644 C CA . PRO A 1 83 ? 19.241 9.049 -20.866 1.00 56.38 83 PRO A CA 1
ATOM 645 C C . PRO A 1 83 ? 19.732 9.760 -22.136 1.00 56.38 83 PRO A C 1
ATOM 647 O O . PRO A 1 83 ? 19.811 9.153 -23.201 1.00 56.38 83 PRO A O 1
ATOM 650 N N . GLY A 1 84 ? 20.039 11.056 -22.048 1.00 56.12 84 GLY A N 1
ATOM 651 C CA . GLY A 1 84 ? 20.550 11.804 -23.200 1.00 56.12 84 GLY A CA 1
ATOM 652 C C . GLY A 1 84 ? 21.833 11.174 -23.761 1.00 56.12 84 GLY A C 1
ATOM 653 O O . GLY A 1 84 ? 22.734 10.835 -22.996 1.00 56.12 84 GLY A O 1
ATOM 654 N N . GLY A 1 85 ? 21.921 11.023 -25.086 1.00 63.41 85 GLY A N 1
ATOM 655 C CA . GLY A 1 85 ? 23.066 10.413 -25.771 1.00 63.41 85 GLY A CA 1
ATOM 656 C C . GLY A 1 85 ? 22.693 9.771 -27.110 1.00 63.41 85 GLY A C 1
ATOM 657 O O . GLY A 1 85 ? 21.560 9.902 -27.570 1.00 63.41 85 GLY A O 1
ATOM 658 N N . GLU A 1 86 ? 23.660 9.087 -27.728 1.00 60.81 86 GLU A N 1
ATOM 659 C CA . GLU A 1 86 ? 23.437 8.272 -28.930 1.00 60.81 86 GLU A CA 1
ATOM 660 C C . GLU A 1 86 ? 22.499 7.092 -28.591 1.00 60.81 86 GLU A C 1
ATOM 662 O O . GLU A 1 86 ? 22.698 6.433 -27.557 1.00 60.81 86 GLU A O 1
ATOM 667 N N . PRO A 1 87 ? 21.478 6.811 -29.422 1.00 62.00 87 PRO A N 1
ATOM 668 C CA . PRO A 1 87 ? 20.547 5.726 -29.160 1.00 62.00 87 PRO A CA 1
ATOM 669 C C . PRO A 1 87 ? 21.260 4.370 -29.175 1.00 62.00 87 PRO A C 1
ATOM 671 O O . PRO A 1 87 ? 22.075 4.081 -30.053 1.00 62.00 87 PRO A O 1
ATOM 674 N N . ALA A 1 88 ? 20.970 3.531 -28.179 1.00 70.75 88 ALA A N 1
ATOM 675 C CA . ALA A 1 88 ? 21.488 2.165 -28.159 1.00 70.75 88 ALA A CA 1
ATOM 676 C C . ALA A 1 88 ? 20.762 1.323 -29.218 1.00 70.75 88 ALA A C 1
ATOM 678 O O . ALA A 1 88 ? 19.604 1.584 -29.541 1.00 70.75 88 ALA A O 1
ATOM 679 N N . SER A 1 89 ? 21.417 0.282 -29.739 1.00 78.94 89 SER A N 1
ATOM 680 C CA . SER A 1 89 ? 20.826 -0.580 -30.775 1.00 78.94 89 SER A CA 1
ATOM 681 C C . SER A 1 89 ? 19.575 -1.336 -30.310 1.00 78.94 89 SER A C 1
ATOM 683 O O . SER A 1 89 ? 18.809 -1.805 -31.144 1.00 78.94 89 SER A O 1
ATOM 685 N N . ASP A 1 90 ? 19.389 -1.479 -28.996 1.00 78.75 90 ASP A N 1
ATOM 686 C CA . ASP A 1 90 ? 18.265 -2.143 -28.329 1.00 78.75 90 ASP A CA 1
ATOM 687 C C . ASP A 1 90 ? 17.412 -1.172 -27.483 1.00 78.75 90 ASP A C 1
ATOM 689 O O . ASP A 1 90 ? 16.649 -1.610 -26.625 1.00 78.75 90 ASP A O 1
ATOM 693 N N . GLU A 1 91 ? 17.507 0.146 -27.703 1.00 77.69 91 GLU A N 1
ATOM 694 C CA . GLU A 1 91 ? 16.854 1.153 -26.851 1.00 77.69 91 GLU A CA 1
ATOM 695 C C . GLU A 1 91 ? 15.325 1.018 -26.780 1.00 77.69 91 GLU A C 1
ATOM 697 O O . GLU A 1 91 ? 14.751 1.119 -25.695 1.00 77.69 91 GLU A O 1
ATOM 702 N N . ASP A 1 92 ? 14.661 0.739 -27.902 1.00 81.19 92 ASP A N 1
ATOM 703 C CA . ASP A 1 92 ? 13.206 0.540 -27.919 1.00 81.19 92 ASP A CA 1
ATOM 704 C C . ASP A 1 92 ? 12.791 -0.710 -27.127 1.00 81.19 92 ASP A C 1
ATOM 706 O O . ASP A 1 92 ? 11.771 -0.705 -26.436 1.00 81.19 92 ASP A O 1
ATOM 710 N N . ASP A 1 93 ? 13.611 -1.763 -27.164 1.00 84.81 93 ASP A N 1
ATOM 711 C CA . ASP A 1 93 ? 13.371 -3.001 -26.421 1.00 84.81 93 ASP A CA 1
ATOM 712 C C . ASP A 1 93 ? 13.628 -2.818 -24.913 1.00 84.81 93 ASP A C 1
ATOM 714 O O . ASP A 1 93 ? 12.848 -3.293 -24.084 1.00 84.81 93 ASP A O 1
ATOM 718 N N . ILE A 1 94 ? 14.663 -2.057 -24.539 1.00 81.06 94 ILE A N 1
ATOM 719 C CA . ILE A 1 94 ? 14.916 -1.628 -23.153 1.00 81.06 94 ILE A CA 1
ATOM 720 C C . ILE A 1 94 ? 13.722 -0.827 -22.619 1.00 81.06 94 ILE A C 1
ATOM 722 O O . ILE A 1 94 ? 13.224 -1.118 -21.530 1.00 81.06 94 ILE A O 1
ATOM 726 N N . ASN A 1 95 ? 13.229 0.150 -23.386 1.00 80.19 95 ASN A N 1
ATOM 727 C CA . ASN A 1 95 ? 12.098 0.990 -22.990 1.00 80.19 95 ASN A CA 1
ATOM 728 C C . ASN A 1 95 ? 10.815 0.174 -22.812 1.00 80.19 95 ASN A C 1
ATOM 730 O O . ASN A 1 95 ? 10.128 0.328 -21.800 1.00 80.19 95 ASN A O 1
ATOM 734 N N . ALA A 1 96 ? 10.513 -0.727 -23.752 1.00 84.94 96 ALA A N 1
ATOM 735 C CA . ALA A 1 96 ? 9.354 -1.609 -23.661 1.00 84.94 96 ALA A CA 1
ATOM 736 C C . ALA A 1 96 ? 9.428 -2.516 -22.422 1.00 84.94 96 ALA A C 1
ATOM 738 O O . ALA A 1 96 ? 8.458 -2.618 -21.670 1.00 84.94 96 ALA A O 1
ATOM 739 N N . ARG A 1 97 ? 10.592 -3.121 -22.152 1.00 84.50 97 ARG A N 1
ATOM 740 C CA . ARG A 1 97 ? 10.797 -3.973 -20.970 1.00 84.50 97 ARG A CA 1
ATOM 741 C C . ARG A 1 97 ? 10.709 -3.189 -19.662 1.00 84.50 97 ARG A C 1
ATOM 743 O O . ARG A 1 97 ? 10.086 -3.668 -18.716 1.00 84.50 97 ARG A O 1
ATOM 750 N N . CYS A 1 98 ? 11.269 -1.981 -19.607 1.00 84.12 98 CYS A N 1
ATOM 751 C CA . CYS A 1 98 ? 11.126 -1.101 -18.449 1.00 84.12 98 CYS A CA 1
ATOM 752 C C . CYS A 1 98 ? 9.671 -0.679 -18.214 1.00 84.12 98 CYS A C 1
ATOM 754 O O . CYS A 1 98 ? 9.242 -0.616 -17.062 1.00 84.12 98 CYS A O 1
ATOM 756 N N . ARG A 1 99 ? 8.900 -0.436 -19.284 1.00 84.12 99 ARG A N 1
ATOM 757 C CA . ARG A 1 99 ? 7.474 -0.113 -19.180 1.00 84.12 99 ARG A CA 1
ATOM 758 C C . ARG A 1 99 ? 6.690 -1.256 -18.541 1.00 84.12 99 ARG A C 1
ATOM 760 O O . ARG A 1 99 ? 6.026 -1.031 -17.536 1.00 84.12 99 ARG A O 1
ATOM 767 N N . VAL A 1 100 ? 6.840 -2.472 -19.067 1.00 87.62 100 VAL A N 1
ATOM 768 C CA . VAL A 1 100 ? 6.165 -3.669 -18.536 1.00 87.62 100 VAL A CA 1
ATOM 769 C C . VAL A 1 100 ? 6.558 -3.922 -17.080 1.00 87.62 100 VAL A C 1
ATOM 771 O O . VAL A 1 100 ? 5.694 -4.102 -16.231 1.00 87.62 100 VAL A O 1
ATOM 774 N N . ALA A 1 101 ? 7.853 -3.850 -16.754 1.00 85.81 101 ALA A N 1
ATOM 775 C CA . ALA A 1 101 ? 8.318 -4.045 -15.381 1.00 85.81 101 ALA A CA 1
ATOM 776 C C . ALA A 1 101 ? 7.781 -2.976 -14.409 1.00 85.81 101 ALA A C 1
ATOM 778 O O . ALA A 1 101 ? 7.525 -3.270 -13.239 1.00 85.81 101 ALA A O 1
ATOM 779 N N . GLY A 1 102 ? 7.615 -1.735 -14.880 1.00 84.94 102 GLY A N 1
ATOM 780 C CA . GLY A 1 102 ? 6.982 -0.656 -14.127 1.00 84.94 102 GLY A CA 1
ATOM 781 C C . GLY A 1 102 ? 5.487 -0.897 -13.906 1.00 84.94 102 GLY A C 1
ATOM 782 O O . GLY A 1 102 ? 5.026 -0.797 -12.771 1.00 84.94 102 GLY A O 1
ATOM 783 N N . GLU A 1 103 ? 4.749 -1.248 -14.960 1.00 85.94 103 GLU A N 1
ATOM 784 C CA . GLU A 1 103 ? 3.309 -1.543 -14.911 1.00 85.94 103 GLU A CA 1
ATOM 785 C C . GLU A 1 103 ? 3.013 -2.725 -13.972 1.00 85.94 103 GLU A C 1
ATOM 787 O O . GLU A 1 103 ? 2.243 -2.568 -13.023 1.00 85.94 103 GLU A O 1
ATOM 792 N N . ASP A 1 104 ? 3.721 -3.849 -14.127 1.00 88.06 104 ASP A N 1
ATOM 793 C CA . ASP A 1 104 ? 3.562 -5.037 -13.277 1.00 88.06 104 ASP A CA 1
ATOM 794 C C . ASP A 1 104 ? 3.779 -4.708 -11.792 1.00 88.06 104 ASP A C 1
ATOM 796 O O . ASP A 1 104 ? 3.032 -5.138 -10.908 1.00 88.06 104 ASP A O 1
ATOM 800 N N . ARG A 1 105 ? 4.813 -3.916 -11.488 1.00 86.56 105 ARG A N 1
ATOM 801 C CA . ARG A 1 105 ? 5.139 -3.546 -10.107 1.00 86.56 105 ARG A CA 1
ATOM 802 C C . ARG A 1 105 ? 4.126 -2.559 -9.526 1.00 86.56 105 ARG A C 1
ATOM 804 O O . ARG A 1 105 ? 3.806 -2.648 -8.337 1.00 86.56 105 ARG A O 1
ATOM 811 N N . PHE A 1 106 ? 3.612 -1.643 -10.346 1.00 87.75 106 PHE A N 1
ATOM 812 C CA . PHE A 1 106 ? 2.571 -0.702 -9.945 1.00 87.75 106 PHE A CA 1
ATOM 813 C C . PHE A 1 106 ? 1.243 -1.413 -9.659 1.00 87.75 106 PHE A C 1
ATOM 815 O O . PHE A 1 106 ? 0.606 -1.110 -8.652 1.00 87.75 106 PHE A O 1
ATOM 822 N N . ASP A 1 107 ? 0.865 -2.414 -10.452 1.00 90.62 107 ASP A N 1
ATOM 823 C CA . ASP A 1 107 ? -0.336 -3.219 -10.202 1.00 90.62 107 ASP A CA 1
ATOM 824 C C . ASP A 1 107 ? -0.263 -3.938 -8.851 1.00 90.62 107 ASP A C 1
ATOM 826 O O . ASP A 1 107 ? -1.208 -3.895 -8.053 1.00 90.62 107 ASP A O 1
ATOM 830 N N . VAL A 1 108 ? 0.893 -4.525 -8.523 1.00 91.38 108 VAL A N 1
ATOM 831 C CA . VAL A 1 108 ? 1.115 -5.108 -7.192 1.00 91.38 108 VAL A CA 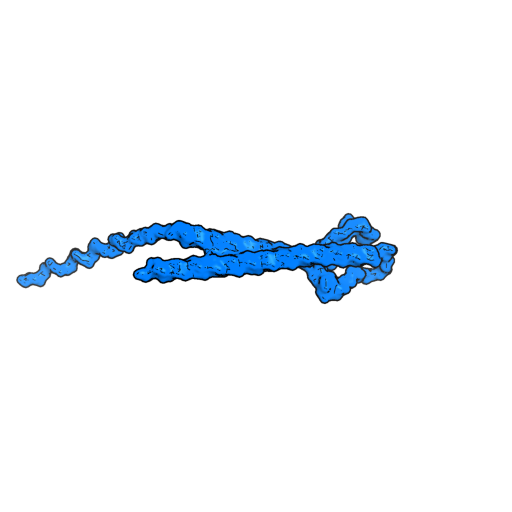1
ATOM 832 C C . VAL A 1 108 ? 1.019 -4.024 -6.113 1.00 91.38 108 VAL A C 1
ATOM 834 O O . VAL A 1 108 ? 0.349 -4.233 -5.099 1.00 91.38 108 VAL A O 1
ATOM 837 N N . ALA A 1 109 ? 1.611 -2.844 -6.323 1.00 90.44 109 ALA A N 1
ATOM 838 C CA . ALA A 1 109 ? 1.497 -1.729 -5.383 1.00 90.44 109 ALA A CA 1
ATOM 839 C C . ALA A 1 109 ? 0.030 -1.331 -5.122 1.00 90.44 109 ALA A C 1
ATOM 841 O O . ALA A 1 109 ? -0.359 -1.140 -3.966 1.00 90.44 109 ALA A O 1
ATOM 842 N N . VAL A 1 110 ? -0.807 -1.274 -6.164 1.00 91.44 110 VAL A N 1
ATOM 843 C CA . VAL A 1 110 ? -2.243 -0.970 -6.055 1.00 91.44 110 VAL A CA 1
ATOM 844 C C . VAL A 1 110 ? -2.971 -2.028 -5.229 1.00 91.44 110 VAL A C 1
ATOM 846 O O . VAL A 1 110 ? -3.730 -1.673 -4.324 1.00 91.44 110 VAL A O 1
ATOM 849 N N . VAL A 1 111 ? -2.717 -3.318 -5.471 1.00 96.06 111 VAL A N 1
ATOM 850 C CA . VAL A 1 111 ? -3.326 -4.415 -4.696 1.00 96.06 111 VAL A CA 1
ATOM 851 C C . VAL A 1 111 ? -2.994 -4.287 -3.207 1.00 96.06 111 VAL A C 1
ATOM 853 O O . VAL A 1 111 ? -3.894 -4.354 -2.362 1.00 96.06 111 VAL A O 1
ATOM 856 N N . PHE A 1 112 ? -1.724 -4.044 -2.871 1.00 94.38 112 PHE A N 1
ATOM 857 C CA . PHE A 1 112 ? -1.304 -3.817 -1.486 1.00 94.38 112 PHE A CA 1
ATOM 858 C C . PHE A 1 112 ? -1.943 -2.554 -0.893 1.00 94.38 112 PHE A C 1
ATOM 860 O O . PHE A 1 112 ? -2.372 -2.574 0.262 1.00 94.38 112 PHE A O 1
ATOM 867 N N . GLY A 1 113 ? -2.077 -1.482 -1.678 1.00 92.56 113 GLY A N 1
ATOM 868 C CA . GLY A 1 113 ? -2.737 -0.245 -1.264 1.00 92.56 113 GLY A CA 1
ATOM 869 C C . GLY A 1 113 ? -4.217 -0.447 -0.927 1.00 92.56 113 GLY A C 1
ATOM 870 O O . GLY A 1 113 ? -4.678 -0.028 0.137 1.00 92.56 113 GLY A O 1
ATOM 871 N N . VAL A 1 114 ? -4.962 -1.160 -1.777 1.00 96.69 114 VAL A N 1
ATOM 872 C CA . VAL A 1 114 ? -6.373 -1.506 -1.529 1.00 96.69 114 VAL A CA 1
ATOM 873 C C . VAL A 1 114 ? -6.507 -2.383 -0.281 1.00 96.69 114 VAL A C 1
ATOM 875 O O . VAL A 1 114 ? -7.362 -2.123 0.572 1.00 96.69 114 VAL A O 1
ATOM 878 N N . ALA A 1 115 ? -5.633 -3.382 -0.126 1.00 95.88 115 ALA A N 1
ATOM 879 C CA . ALA A 1 115 ? -5.612 -4.237 1.058 1.00 95.88 115 ALA A CA 1
ATOM 880 C C . ALA A 1 115 ? -5.307 -3.443 2.342 1.00 95.88 115 ALA A C 1
ATOM 882 O O . ALA A 1 115 ? -5.942 -3.677 3.376 1.00 95.88 115 ALA A O 1
ATOM 883 N N . ALA A 1 116 ? -4.391 -2.470 2.281 1.00 95.50 116 ALA A N 1
ATOM 884 C CA . ALA A 1 116 ? -4.073 -1.579 3.393 1.00 95.50 116 ALA A CA 1
ATOM 885 C C . ALA A 1 116 ? -5.299 -0.764 3.830 1.00 95.50 116 ALA A C 1
ATOM 887 O O . ALA A 1 116 ? -5.633 -0.742 5.017 1.00 95.50 116 ALA A O 1
ATOM 888 N N . VAL A 1 117 ? -6.017 -0.157 2.876 1.00 96.50 117 VAL A N 1
ATOM 889 C CA . VAL A 1 117 ? -7.235 0.625 3.149 1.00 96.50 117 VAL A CA 1
ATOM 890 C C . VAL A 1 117 ? -8.329 -0.249 3.763 1.00 96.50 117 VAL A C 1
ATOM 892 O O . VAL A 1 117 ? -8.897 0.116 4.795 1.00 96.50 117 VAL A O 1
ATOM 895 N N . GLY A 1 118 ? -8.596 -1.423 3.183 1.00 97.31 118 GLY A N 1
ATOM 896 C CA . GLY A 1 118 ? -9.595 -2.358 3.709 1.00 97.31 118 GLY A CA 1
ATOM 897 C C . GLY A 1 118 ? -9.276 -2.812 5.137 1.00 97.31 118 GLY A C 1
ATOM 898 O O . GLY A 1 118 ? -10.143 -2.803 6.015 1.00 97.31 118 GLY A O 1
ATOM 899 N N . THR A 1 119 ? -8.008 -3.129 5.401 1.00 95.12 119 THR A N 1
ATOM 900 C CA . THR A 1 119 ? -7.539 -3.538 6.732 1.00 95.12 119 THR A CA 1
ATOM 901 C C . THR A 1 119 ? -7.624 -2.385 7.739 1.00 95.12 119 THR A C 1
ATOM 903 O O . THR A 1 119 ? -8.072 -2.579 8.873 1.00 95.12 119 THR A O 1
ATOM 906 N N . GLY A 1 120 ? -7.271 -1.165 7.327 1.00 95.25 120 GLY A N 1
ATOM 907 C CA . GLY A 1 120 ? -7.391 0.038 8.153 1.00 95.25 120 GLY A CA 1
ATOM 908 C C . GLY A 1 120 ? -8.842 0.343 8.534 1.00 95.25 120 GLY A C 1
ATOM 909 O O . GLY A 1 120 ? -9.136 0.613 9.701 1.00 95.25 120 GLY A O 1
ATOM 910 N N . ALA A 1 121 ? -9.777 0.208 7.590 1.00 96.88 121 ALA A N 1
ATOM 911 C CA . ALA A 1 121 ? -11.206 0.358 7.858 1.00 96.88 121 ALA A CA 1
ATOM 912 C C . ALA A 1 121 ? -11.713 -0.673 8.886 1.00 96.88 121 ALA A C 1
ATOM 914 O O . ALA A 1 121 ? -12.464 -0.324 9.802 1.00 96.88 121 ALA A O 1
ATOM 915 N N . ALA A 1 122 ? -11.251 -1.926 8.801 1.00 96.00 122 ALA A N 1
ATOM 916 C CA . ALA A 1 122 ? -11.572 -2.954 9.789 1.00 96.00 122 ALA A CA 1
ATOM 917 C C . ALA A 1 122 ? -11.029 -2.607 11.190 1.00 96.00 122 ALA A C 1
ATOM 919 O O . ALA A 1 122 ? -11.746 -2.770 12.182 1.00 96.00 122 ALA A O 1
ATOM 920 N N . ALA A 1 123 ? -9.807 -2.067 11.291 1.00 95.19 123 ALA A N 1
ATOM 921 C CA . ALA A 1 123 ? -9.230 -1.616 12.562 1.00 95.19 123 ALA A CA 1
ATOM 922 C C . ALA A 1 123 ? -10.075 -0.509 13.224 1.00 95.19 123 ALA A C 1
ATOM 924 O O . ALA A 1 123 ? -10.345 -0.557 14.433 1.00 95.19 123 ALA A O 1
ATOM 925 N N . ILE A 1 124 ? -10.553 0.456 12.428 1.00 95.12 124 ILE A N 1
ATOM 926 C CA . ILE A 1 124 ? -11.477 1.508 12.884 1.00 95.12 124 ILE A CA 1
ATOM 927 C C . ILE A 1 124 ? -12.784 0.880 13.385 1.00 95.12 124 ILE A C 1
ATOM 929 O O . ILE A 1 124 ? -13.239 1.201 14.486 1.00 95.12 124 ILE A O 1
ATOM 933 N N . GLY A 1 125 ? -13.355 -0.063 12.630 1.00 95.56 125 GLY A N 1
ATOM 934 C CA . GLY A 1 125 ? -14.577 -0.776 13.008 1.00 95.56 125 GLY A CA 1
ATOM 935 C C . GLY A 1 125 ? -14.454 -1.523 14.341 1.00 95.56 125 GLY A C 1
ATOM 936 O O . GLY A 1 125 ? -15.332 -1.410 15.200 1.00 95.56 125 GLY A O 1
ATOM 937 N N . VAL A 1 126 ? -13.340 -2.227 14.564 1.00 93.38 126 VAL A N 1
ATOM 938 C CA . VAL A 1 126 ? -13.060 -2.934 15.827 1.00 93.38 126 VAL A CA 1
ATOM 939 C C . VAL A 1 126 ? -12.917 -1.955 16.993 1.00 93.38 126 VAL A C 1
ATOM 941 O O . VAL A 1 126 ? -13.477 -2.186 18.069 1.00 93.38 126 VAL A O 1
ATOM 944 N N . THR A 1 127 ? -12.225 -0.835 16.783 1.00 92.38 127 THR A N 1
ATOM 945 C CA . THR A 1 127 ? -12.049 0.212 17.802 1.00 92.38 127 THR A CA 1
ATOM 946 C C . THR A 1 127 ? -13.389 0.844 18.182 1.00 92.38 127 THR A C 1
ATOM 948 O O . THR A 1 127 ? -13.698 0.996 19.367 1.00 92.38 127 THR A O 1
ATOM 951 N N . TYR A 1 128 ? -14.235 1.128 17.190 1.00 93.62 128 TYR A N 1
ATOM 952 C CA . TYR A 1 128 ? -15.589 1.633 17.400 1.00 93.62 128 TYR A CA 1
ATOM 953 C C . TYR A 1 128 ? -16.466 0.630 18.168 1.00 93.62 128 TYR A C 1
ATOM 955 O O . TYR A 1 128 ? -17.118 0.993 19.152 1.00 93.62 128 TYR A O 1
ATOM 963 N N . ALA A 1 129 ? -16.446 -0.649 17.777 1.00 91.81 129 ALA A N 1
ATOM 964 C CA . ALA A 1 129 ? -17.194 -1.709 18.451 1.00 91.81 129 ALA A CA 1
ATOM 965 C C . ALA A 1 129 ? -16.753 -1.889 19.913 1.00 91.81 129 ALA A C 1
ATOM 967 O O . ALA A 1 129 ? -17.601 -2.028 20.801 1.00 91.81 129 ALA A O 1
ATOM 968 N N . ARG A 1 130 ? -15.441 -1.817 20.181 1.00 91.69 130 ARG A N 1
ATOM 969 C CA . ARG A 1 130 ? -14.884 -1.826 21.540 1.00 91.69 130 ARG A CA 1
ATOM 970 C C . ARG A 1 130 ? -15.412 -0.646 22.358 1.00 91.69 130 ARG A C 1
ATOM 972 O O . ARG A 1 130 ? -15.930 -0.871 23.447 1.00 91.69 130 ARG A O 1
ATOM 979 N N . GLY A 1 131 ? -15.345 0.578 21.828 1.00 89.06 131 GLY A N 1
ATOM 980 C CA . GLY A 1 131 ? -15.831 1.779 22.520 1.00 89.06 131 GLY A CA 1
ATOM 981 C C . GLY A 1 131 ? -17.333 1.737 22.818 1.00 89.06 131 GLY A C 1
ATOM 982 O O . GLY A 1 131 ? -17.771 2.144 23.892 1.00 89.06 131 GLY A O 1
ATOM 983 N N . ARG A 1 132 ? -18.138 1.176 21.907 1.00 90.75 132 ARG A N 1
ATOM 984 C CA . ARG A 1 132 ? -19.575 0.973 22.139 1.00 90.75 132 ARG A CA 1
ATOM 985 C C . ARG A 1 132 ? -19.847 -0.047 23.246 1.00 90.75 132 ARG A C 1
ATOM 987 O O . ARG A 1 132 ? -20.803 0.130 23.995 1.00 90.75 132 ARG A O 1
ATOM 994 N N . ARG A 1 133 ? -19.048 -1.116 23.331 1.00 86.94 133 ARG A N 1
ATOM 995 C CA . ARG A 1 133 ? -19.187 -2.152 24.365 1.00 86.94 133 ARG A CA 1
ATOM 996 C C . ARG A 1 133 ? -18.780 -1.629 25.739 1.00 86.94 133 ARG A C 1
ATOM 998 O O . ARG A 1 133 ? -19.514 -1.851 26.691 1.00 86.94 133 ARG A O 1
ATOM 1005 N N . ASP A 1 134 ? -17.681 -0.887 25.810 1.00 86.38 134 ASP A N 1
ATOM 1006 C CA . ASP A 1 134 ? -17.195 -0.253 27.040 1.00 86.38 134 ASP A CA 1
ATOM 1007 C C . ASP A 1 134 ? -18.263 0.672 27.652 1.00 86.38 134 ASP A C 1
ATOM 1009 O O . ASP A 1 134 ? -18.662 0.503 28.800 1.00 86.38 134 ASP A O 1
ATOM 1013 N N . ARG A 1 135 ? -18.878 1.531 26.824 1.00 85.94 135 ARG A N 1
ATOM 1014 C CA . ARG A 1 135 ? -19.996 2.397 27.243 1.00 85.94 135 ARG A CA 1
ATOM 1015 C C . ARG A 1 135 ? -21.249 1.654 27.701 1.00 85.94 135 ARG A C 1
ATOM 1017 O O . ARG A 1 135 ? -22.071 2.269 28.359 1.00 85.94 135 ARG A O 1
ATOM 1024 N N . ARG A 1 136 ? -21.468 0.394 27.306 1.00 82.56 136 ARG A N 1
ATOM 1025 C CA . ARG A 1 136 ? -22.630 -0.396 27.764 1.00 82.56 136 ARG A CA 1
ATOM 1026 C C . ARG A 1 136 ? -22.406 -1.021 29.136 1.00 82.56 136 ARG A C 1
ATOM 1028 O O . ARG A 1 136 ? -23.383 -1.337 29.792 1.00 82.56 136 ARG A O 1
ATOM 1035 N N . LEU A 1 137 ? -21.152 -1.236 29.524 1.00 78.50 137 LEU A N 1
ATOM 1036 C CA . LEU A 1 137 ? -20.789 -1.840 30.807 1.00 78.50 137 LEU A CA 1
ATOM 1037 C C . LEU A 1 137 ? -20.669 -0.799 31.932 1.00 78.50 137 LEU A C 1
ATOM 1039 O O . LEU A 1 137 ? -20.528 -1.176 33.089 1.00 78.50 137 LEU A O 1
ATOM 1043 N N . SER A 1 138 ? -20.702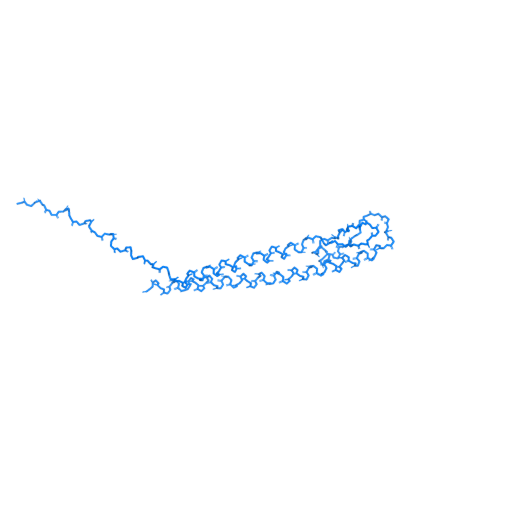 0.494 31.596 1.00 73.12 138 SER A N 1
ATOM 1044 C CA . SER A 1 138 ? -20.615 1.612 32.543 1.00 73.12 138 SER A CA 1
ATOM 1045 C C . SER A 1 138 ? -21.973 2.132 33.047 1.00 73.12 138 SER A C 1
ATOM 1047 O O . SER A 1 138 ? -21.992 3.168 33.707 1.00 73.12 138 SER A O 1
ATOM 1049 N N . TRP A 1 139 ? -23.083 1.471 32.701 1.00 57.31 139 TRP A N 1
ATOM 1050 C CA . TRP A 1 139 ? -24.444 1.744 33.192 1.00 57.31 139 TRP A CA 1
ATOM 1051 C C . TRP A 1 139 ? -24.933 0.561 34.019 1.00 57.31 139 TRP A C 1
ATOM 1053 O O . TRP A 1 139 ? -25.665 0.810 34.998 1.00 57.31 139 TRP A O 1
#

Foldseek 3Di:
DDDDDPDPPPPDPVPPPPVPPPDVLLVVLVVLLVVLLVLLVVLLVLLVCLQQPWDFDADDPVDGGDTAHGLVCCVPVVDQRDDDDDADPCRVVVRVVSSVRSPVSNVSSVVSNVSSVVSNVVSVVSVVVSVVVVVVVVD

Radius of gyration: 30.75 Å; chains: 1; bounding box: 49×29×110 Å

pLDDT: mean 79.68, std 15.18, range [45.41, 97.75]

Secondary structure (DSSP, 8-state):
-----SS-----SSTT-------HHHHHHHHHHHHHHHHHHHHHHHHHHHHHSPPEE-SBTTBSSEEPPPHHHHHHH------SSSPPTTHHHHHHHHHHHHHHHHHHHHHHHHHHHHHHHHHHHHHHHHHHHHHHHT-